Protein AF-A0A9X8CYE5-F1 (afdb_monomer_lite)

pLDDT: mean 91.43, std 6.55, range [56.06, 97.75]

Radius of gyration: 13.28 Å; chains: 1; bounding box: 30×30×29 Å

Sequence (91 aa):
YCVALGHAVFGESMFAHATDASKIALAALVALCRRHGATQIDCQQATPHLASLGARTMPRREFLAEVERQRQRPRMDWRFDAVYWDWLSPA

InterPro domains:
  IPR004616 Leucyl/phenylalanyl-tRNA-protein transferase [PF03588] (1-59)
  IPR004616 Leucyl/phenylalanyl-tRNA-protein transferase [PTHR30098] (3-74)
  IPR016181 Acyl-CoA N-acyltransferase [SSF55729] (1-84)
  IPR042203 Leucyl/phenylalanyl-tRNA-protein transferase, C-terminal [G3DSA:3.40.630.70] (1-87)

Organism: NCBI:txid1675792

Foldseek 3Di:
DWDDQQLAIEDDDDDDPDPCPRVVVVLLVQLQSLVSVRDDYHPPDDDPVVVVSPDDDDPPVVSVVSNVVRNPHHHGDPDGDPVSNVSNDDD

Structure (mmCIF, N/CA/C/O backbone):
data_AF-A0A9X8CYE5-F1
#
_entry.id   AF-A0A9X8CYE5-F1
#
loop_
_atom_site.group_PDB
_atom_site.id
_atom_site.type_symbol
_atom_site.label_atom_id
_atom_site.label_alt_id
_atom_site.label_comp_id
_atom_site.label_asym_id
_atom_site.label_entity_id
_atom_site.label_seq_id
_atom_site.pdbx_PDB_ins_code
_atom_site.Cartn_x
_atom_site.Cartn_y
_atom_site.Cartn_z
_atom_site.occupancy
_atom_site.B_iso_or_equiv
_atom_site.auth_seq_id
_atom_site.auth_comp_id
_atom_site.auth_asym_id
_atom_site.auth_atom_id
_atom_site.pdbx_PDB_model_num
ATOM 1 N N . TYR A 1 1 ? 8.776 -6.124 1.310 1.00 90.88 1 TYR A N 1
ATOM 2 C CA . TYR A 1 1 ? 7.858 -6.710 2.297 1.00 90.88 1 TYR A CA 1
ATOM 3 C C . TYR A 1 1 ? 7.066 -5.599 2.973 1.00 90.88 1 TYR A C 1
ATOM 5 O O . TYR A 1 1 ? 7.435 -4.432 2.860 1.00 90.88 1 TYR A O 1
ATOM 13 N N . CYS A 1 2 ? 5.981 -5.963 3.648 1.00 94.12 2 CYS A N 1
ATOM 14 C CA . CYS A 1 2 ? 5.119 -5.053 4.394 1.00 94.12 2 CYS A CA 1
ATOM 15 C C . CYS A 1 2 ? 4.642 -5.721 5.685 1.00 94.12 2 CYS A C 1
ATOM 17 O O . CYS A 1 2 ? 4.637 -6.950 5.784 1.00 94.12 2 CYS A O 1
ATOM 19 N N . VAL A 1 3 ? 4.203 -4.910 6.640 1.00 94.94 3 VAL A N 1
ATOM 20 C CA . VAL A 1 3 ? 3.515 -5.353 7.855 1.00 94.94 3 VAL A CA 1
ATOM 21 C C . VAL A 1 3 ? 2.063 -4.905 7.775 1.00 94.94 3 VAL A C 1
ATOM 23 O O . VAL A 1 3 ? 1.783 -3.817 7.278 1.00 94.94 3 VAL A O 1
ATOM 26 N N . ALA A 1 4 ? 1.133 -5.720 8.268 1.00 96.00 4 ALA A N 1
ATOM 27 C CA . ALA A 1 4 ? -0.257 -5.309 8.388 1.00 96.00 4 ALA A CA 1
ATOM 28 C C . ALA A 1 4 ? -0.835 -5.616 9.764 1.00 96.00 4 ALA A C 1
ATOM 30 O O . ALA A 1 4 ? -0.652 -6.706 10.306 1.00 96.00 4 ALA A O 1
ATOM 31 N N . LEU A 1 5 ? -1.576 -4.648 10.295 1.00 95.38 5 LEU A N 1
ATOM 32 C CA . LEU A 1 5 ? -2.383 -4.784 11.499 1.00 95.38 5 LEU A CA 1
ATOM 33 C C . LEU A 1 5 ? -3.840 -4.571 11.092 1.00 95.38 5 LEU A C 1
ATOM 35 O O . LEU A 1 5 ? -4.231 -3.450 10.772 1.00 95.38 5 LEU A O 1
ATOM 39 N N . GLY A 1 6 ? -4.626 -5.647 11.031 1.00 95.19 6 GLY A N 1
ATOM 40 C CA . GLY A 1 6 ? -5.943 -5.600 10.394 1.00 95.19 6 GLY A CA 1
ATOM 41 C C . GLY A 1 6 ? -5.808 -5.152 8.938 1.00 95.19 6 GLY A C 1
ATOM 42 O O . GLY A 1 6 ? -5.192 -5.844 8.127 1.00 95.19 6 GLY A O 1
ATOM 43 N N . HIS A 1 7 ? -6.348 -3.976 8.627 1.00 97.19 7 HIS A N 1
ATOM 44 C CA . HIS A 1 7 ? -6.262 -3.336 7.310 1.00 97.19 7 HIS A CA 1
ATOM 45 C C . HIS A 1 7 ? -5.265 -2.159 7.265 1.00 97.19 7 HIS A C 1
ATOM 47 O O . HIS A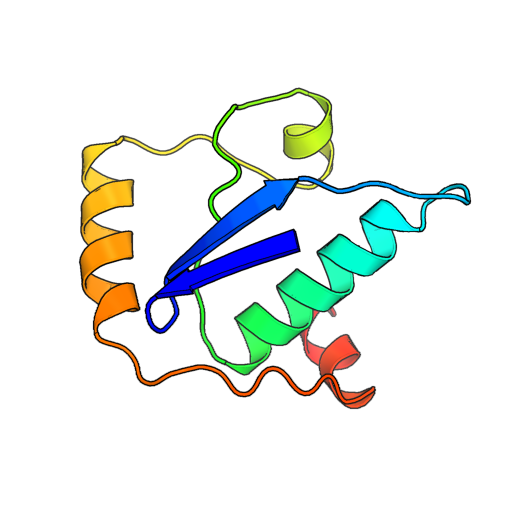 1 7 ? -5.142 -1.501 6.234 1.00 97.19 7 HIS A O 1
ATOM 53 N N . ALA A 1 8 ? -4.564 -1.851 8.363 1.00 96.75 8 ALA A N 1
ATOM 54 C CA . ALA A 1 8 ? -3.498 -0.850 8.365 1.00 96.75 8 ALA A CA 1
ATOM 55 C C . ALA A 1 8 ? -2.215 -1.488 7.814 1.00 96.75 8 ALA A C 1
ATOM 57 O O . ALA A 1 8 ? -1.650 -2.367 8.466 1.00 96.75 8 ALA A O 1
ATOM 58 N N . VAL A 1 9 ? -1.779 -1.074 6.621 1.00 97.19 9 VAL A N 1
ATOM 59 C CA . VAL A 1 9 ? -0.628 -1.659 5.911 1.00 97.19 9 VAL A CA 1
ATOM 60 C C . VAL A 1 9 ? 0.555 -0.698 5.927 1.00 97.19 9 VAL A C 1
ATOM 62 O O . VAL A 1 9 ? 0.400 0.474 5.601 1.00 97.19 9 VAL A O 1
ATOM 65 N N . PHE A 1 10 ? 1.736 -1.212 6.258 1.00 96.19 10 PHE A N 1
ATOM 66 C CA . PHE A 1 10 ? 2.991 -0.470 6.354 1.00 96.19 10 PHE A CA 1
ATOM 67 C C . PHE A 1 10 ? 4.006 -1.065 5.379 1.00 96.19 10 PHE A C 1
ATOM 69 O O . PHE A 1 10 ? 4.410 -2.225 5.513 1.00 96.19 10 PHE A O 1
ATOM 76 N N . GLY A 1 11 ? 4.368 -0.300 4.350 1.00 93.25 11 GLY A N 1
ATOM 77 C CA . GLY A 1 11 ? 5.386 -0.671 3.376 1.00 93.25 11 GLY A CA 1
ATOM 78 C C . GLY A 1 11 ? 6.776 -0.398 3.936 1.00 93.25 11 GLY A C 1
ATOM 79 O O . GLY A 1 11 ? 7.151 0.753 4.112 1.00 93.25 11 GLY A O 1
ATOM 80 N N . GLU A 1 12 ? 7.543 -1.456 4.193 1.00 92.25 12 GLU A N 1
ATOM 81 C CA . GLU A 1 12 ? 8.860 -1.336 4.830 1.00 92.25 12 GLU A CA 1
ATOM 82 C C . GLU A 1 12 ? 9.986 -1.219 3.798 1.00 92.25 12 GLU A C 1
ATOM 84 O O . GLU A 1 12 ? 10.838 -0.340 3.864 1.00 92.25 12 GLU A O 1
ATOM 89 N N . SER A 1 13 ? 10.015 -2.122 2.815 1.00 86.06 13 SER A N 1
ATOM 90 C CA . SER A 1 13 ? 11.060 -2.125 1.788 1.00 86.06 13 SER A CA 1
ATOM 91 C C . SER A 1 13 ? 10.622 -2.883 0.541 1.00 86.06 13 SER A C 1
ATOM 93 O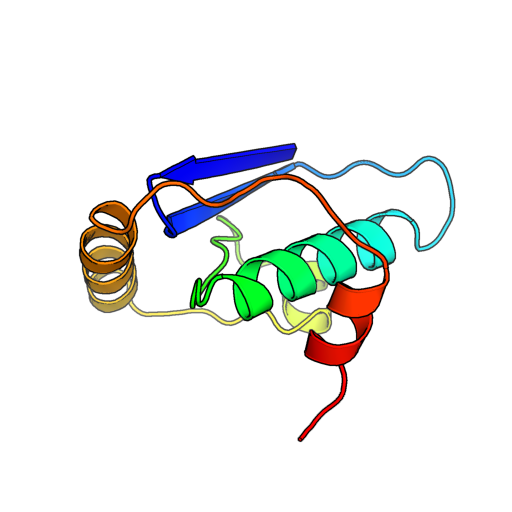 O . SER A 1 13 ? 9.790 -3.791 0.609 1.00 86.06 13 SER A O 1
ATOM 95 N N . MET A 1 14 ? 11.207 -2.557 -0.608 1.00 86.69 14 MET A N 1
ATOM 96 C CA . MET A 1 14 ? 11.033 -3.287 -1.862 1.00 86.69 14 MET A CA 1
ATOM 97 C C . MET A 1 14 ? 12.378 -3.406 -2.576 1.00 86.69 14 MET A C 1
ATOM 99 O O . MET A 1 14 ? 13.129 -2.439 -2.659 1.00 86.69 14 MET A O 1
ATOM 103 N N . PHE A 1 15 ? 12.654 -4.584 -3.125 1.00 87.25 15 PHE A N 1
ATOM 104 C CA . PHE A 1 15 ? 13.788 -4.843 -4.007 1.00 87.25 15 PHE A CA 1
ATOM 105 C C . PHE A 1 15 ? 13.274 -5.494 -5.291 1.00 87.25 15 PHE A C 1
ATOM 107 O O . PHE A 1 15 ? 12.204 -6.106 -5.302 1.00 87.25 15 PHE A O 1
ATOM 114 N N . ALA A 1 16 ? 14.019 -5.340 -6.379 1.00 89.62 16 ALA A N 1
ATOM 115 C CA . ALA A 1 16 ? 13.671 -5.902 -7.674 1.00 89.62 16 ALA A C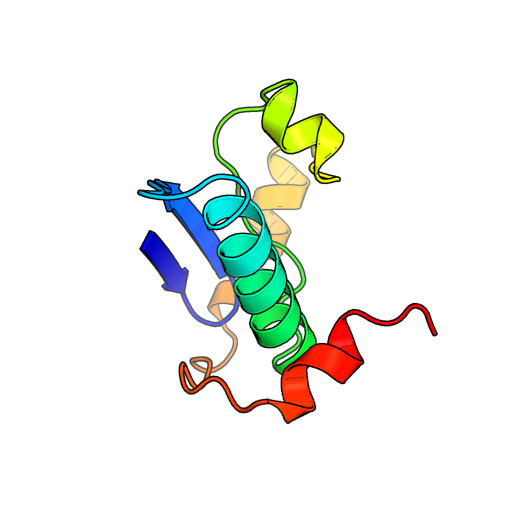A 1
ATOM 116 C C . ALA A 1 16 ? 14.935 -6.373 -8.393 1.00 89.62 16 ALA A C 1
ATOM 118 O O . ALA A 1 16 ? 15.948 -5.679 -8.390 1.00 89.62 16 ALA A O 1
ATOM 119 N N . HIS A 1 17 ? 14.853 -7.543 -9.025 1.00 91.38 17 HIS A N 1
ATOM 120 C CA . HIS A 1 17 ? 15.927 -8.101 -9.855 1.00 91.38 17 HIS A CA 1
ATOM 121 C C . HIS A 1 17 ? 15.752 -7.798 -11.349 1.00 91.38 17 HIS A C 1
ATOM 123 O O . HIS A 1 17 ? 16.646 -8.070 -12.142 1.00 91.38 17 HIS A O 1
ATOM 129 N N . ALA A 1 18 ? 14.603 -7.242 -11.732 1.00 94.31 18 ALA A N 1
ATOM 130 C CA . ALA A 1 18 ? 14.277 -6.854 -13.095 1.00 94.31 18 ALA A CA 1
ATOM 131 C C . ALA A 1 18 ? 13.614 -5.476 -13.095 1.00 94.31 18 ALA A C 1
ATOM 133 O O 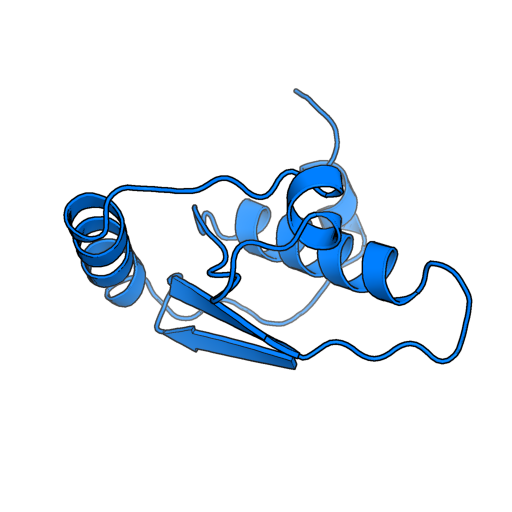. ALA A 1 18 ? 12.964 -5.086 -12.118 1.00 94.31 18 ALA A O 1
ATOM 134 N N . THR A 1 19 ? 13.768 -4.752 -14.201 1.00 91.62 19 THR A N 1
ATOM 135 C CA . THR A 1 19 ? 13.107 -3.464 -14.422 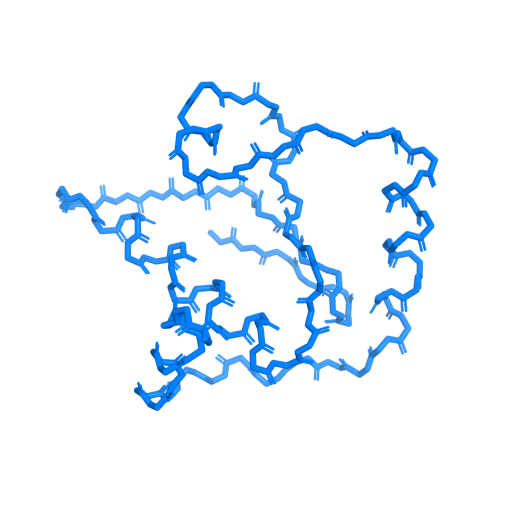1.00 91.62 19 THR A CA 1
ATOM 136 C C . THR A 1 19 ? 11.600 -3.596 -14.196 1.00 91.62 19 THR A C 1
ATOM 138 O O . THR A 1 19 ? 10.989 -4.585 -14.590 1.00 91.62 19 THR A O 1
ATOM 141 N N . ASP A 1 20 ? 11.015 -2.614 -13.510 1.00 89.88 20 ASP A N 1
ATOM 142 C CA . ASP A 1 20 ? 9.581 -2.504 -13.199 1.00 89.88 20 ASP A CA 1
ATOM 143 C C . ASP A 1 20 ? 8.957 -3.595 -12.312 1.00 89.88 20 ASP A C 1
ATOM 145 O O . ASP A 1 20 ? 7.805 -3.447 -11.898 1.00 89.88 20 ASP A O 1
ATOM 149 N N . ALA A 1 21 ? 9.701 -4.624 -11.897 1.00 92.12 21 ALA A N 1
ATOM 150 C CA . ALA A 1 21 ? 9.156 -5.671 -11.030 1.00 92.12 21 ALA A CA 1
ATOM 151 C C . ALA A 1 21 ? 8.645 -5.123 -9.680 1.00 92.12 21 ALA A C 1
ATOM 153 O O . ALA A 1 21 ? 7.604 -5.559 -9.191 1.00 92.12 21 ALA A O 1
ATOM 154 N N . SER A 1 22 ? 9.312 -4.116 -9.102 1.00 90.50 22 SER A N 1
ATOM 155 C CA . SER A 1 22 ? 8.845 -3.454 -7.873 1.00 90.50 22 SER A CA 1
ATOM 156 C C . SER A 1 22 ? 7.538 -2.680 -8.071 1.00 90.50 22 SER A C 1
ATOM 158 O O . SER A 1 22 ? 6.718 -2.628 -7.157 1.00 90.50 22 SER A O 1
ATOM 160 N N . LYS A 1 23 ? 7.301 -2.123 -9.266 1.00 92.31 23 LYS A N 1
ATOM 161 C CA . LYS A 1 23 ? 6.047 -1.429 -9.594 1.00 92.31 23 LYS A CA 1
ATOM 162 C C . LYS A 1 23 ? 4.895 -2.419 -9.714 1.00 92.31 23 LYS A C 1
ATOM 164 O O . LYS A 1 23 ? 3.823 -2.155 -9.183 1.00 92.31 23 LYS A O 1
ATOM 169 N N . ILE A 1 24 ? 5.129 -3.569 -10.350 1.00 92.69 24 ILE A N 1
ATOM 170 C CA . ILE A 1 24 ? 4.139 -4.653 -10.436 1.00 92.69 24 ILE A CA 1
ATOM 171 C C . ILE A 1 24 ? 3.817 -5.187 -9.036 1.00 92.69 24 ILE A C 1
ATOM 173 O O . ILE A 1 24 ? 2.647 -5.360 -8.704 1.00 92.69 24 ILE A O 1
ATOM 177 N N . ALA A 1 25 ? 4.832 -5.389 -8.189 1.00 92.38 25 ALA A N 1
ATOM 178 C CA . ALA A 1 25 ? 4.632 -5.821 -6.807 1.00 92.38 25 ALA A CA 1
ATOM 179 C C . ALA A 1 25 ? 3.804 -4.807 -5.998 1.00 92.38 25 ALA A C 1
ATOM 181 O O . ALA A 1 25 ? 2.876 -5.196 -5.289 1.00 92.38 25 ALA A O 1
ATOM 182 N N . LEU A 1 26 ? 4.089 -3.508 -6.141 1.00 93.50 26 LEU A N 1
ATOM 183 C CA . LEU A 1 26 ? 3.294 -2.454 -5.510 1.00 93.50 26 LEU A CA 1
ATOM 184 C C . LEU A 1 26 ? 1.857 -2.426 -6.050 1.00 93.50 26 LEU A C 1
ATOM 186 O O . LEU A 1 26 ? 0.916 -2.319 -5.269 1.00 93.50 26 LEU A O 1
ATOM 190 N N . ALA A 1 27 ? 1.669 -2.566 -7.362 1.00 93.31 27 ALA A N 1
ATOM 191 C CA . ALA A 1 27 ? 0.350 -2.616 -7.984 1.00 93.31 27 ALA A CA 1
ATOM 192 C C . ALA A 1 27 ? -0.474 -3.812 -7.474 1.00 93.31 27 ALA A C 1
ATOM 194 O O . ALA A 1 27 ? -1.636 -3.645 -7.108 1.00 93.31 27 ALA A O 1
ATOM 195 N N . ALA A 1 28 ? 0.138 -4.993 -7.358 1.00 93.31 28 ALA A N 1
ATOM 196 C CA . ALA A 1 28 ? -0.496 -6.173 -6.774 1.00 93.31 28 ALA A CA 1
ATOM 197 C C . ALA A 1 28 ? -0.878 -5.952 -5.299 1.00 93.31 28 ALA A C 1
ATOM 199 O O . ALA A 1 28 ? -1.979 -6.316 -4.882 1.00 93.31 28 ALA A O 1
ATOM 200 N N . LEU A 1 29 ? -0.010 -5.302 -4.513 1.00 94.12 29 LEU A N 1
ATOM 201 C CA . LEU A 1 29 ? -0.320 -4.939 -3.128 1.00 94.12 29 LEU A CA 1
ATOM 202 C C . LEU A 1 29 ? -1.516 -3.980 -3.055 1.00 94.12 29 LEU A C 1
ATOM 204 O O . LEU A 1 29 ? -2.412 -4.185 -2.239 1.00 94.12 29 LEU A O 1
ATOM 208 N N . VAL A 1 30 ? -1.564 -2.964 -3.920 1.00 94.44 30 VAL A N 1
ATOM 209 C CA . VAL A 1 30 ? -2.690 -2.020 -4.000 1.00 94.44 30 VAL A CA 1
ATOM 210 C C . VAL A 1 30 ? -3.984 -2.744 -4.370 1.00 94.44 30 VAL A C 1
ATOM 212 O O . VAL A 1 30 ? -5.013 -2.496 -3.744 1.00 94.44 30 VAL A O 1
ATOM 215 N N . ALA A 1 31 ? -3.939 -3.659 -5.339 1.00 94.38 31 ALA A N 1
ATOM 216 C CA . ALA A 1 31 ? -5.086 -4.461 -5.754 1.00 94.38 31 ALA A CA 1
ATOM 217 C C . ALA A 1 31 ? -5.649 -5.294 -4.591 1.00 94.38 31 ALA A C 1
ATOM 219 O O . ALA A 1 31 ? -6.847 -5.241 -4.311 1.00 94.38 31 ALA A O 1
ATOM 220 N N . LEU A 1 32 ? -4.771 -5.992 -3.861 1.00 94.06 32 LEU A N 1
ATOM 221 C CA . LEU A 1 32 ? -5.137 -6.762 -2.672 1.00 94.06 32 LEU A CA 1
ATOM 222 C C . LEU A 1 32 ? -5.733 -5.855 -1.587 1.00 94.06 32 LEU A C 1
ATOM 224 O O . LEU A 1 32 ? -6.809 -6.138 -1.063 1.00 94.06 32 LEU A O 1
ATOM 228 N N . CYS A 1 33 ? -5.092 -4.722 -1.292 1.00 94.75 33 CYS A N 1
ATOM 229 C CA . CYS A 1 33 ? -5.592 -3.764 -0.305 1.00 94.75 33 CYS A CA 1
ATOM 230 C C . CYS A 1 33 ? -6.999 -3.268 -0.664 1.00 94.75 33 CYS A C 1
ATOM 232 O O . CYS A 1 33 ? -7.899 -3.302 0.174 1.00 94.75 33 CYS A O 1
ATOM 234 N N . ARG A 1 34 ? -7.220 -2.875 -1.923 1.00 93.44 34 ARG A N 1
ATOM 235 C CA . ARG A 1 34 ? -8.527 -2.414 -2.410 1.00 93.44 34 ARG A CA 1
ATOM 236 C C . ARG A 1 34 ? -9.589 -3.503 -2.324 1.00 93.44 34 ARG A C 1
ATOM 238 O O . ARG A 1 34 ? -10.673 -3.234 -1.812 1.00 93.44 34 ARG A O 1
ATOM 245 N N . ARG A 1 35 ? -9.264 -4.732 -2.739 1.00 93.06 35 ARG A N 1
ATOM 246 C CA . ARG A 1 35 ? -10.158 -5.897 -2.648 1.00 93.06 35 ARG A CA 1
ATOM 247 C C . ARG A 1 35 ? -10.667 -6.130 -1.227 1.00 93.06 35 ARG A C 1
ATOM 249 O O . ARG A 1 35 ? -11.836 -6.472 -1.048 1.00 93.06 35 ARG A O 1
ATOM 256 N N . HIS A 1 36 ? -9.796 -5.955 -0.237 1.00 93.19 36 HIS A N 1
ATOM 257 C CA . HIS A 1 36 ? -10.128 -6.120 1.177 1.00 93.19 36 HIS A CA 1
ATOM 258 C C . HIS A 1 36 ? -10.664 -4.841 1.839 1.00 93.19 36 HIS A C 1
ATOM 260 O O . HIS A 1 36 ? -11.105 -4.887 2.985 1.00 93.19 36 HIS A O 1
ATOM 266 N N . GLY A 1 37 ? -10.685 -3.703 1.140 1.00 93.75 37 GLY A N 1
ATOM 267 C CA . GLY A 1 37 ? -11.157 -2.428 1.683 1.00 93.75 37 GLY A CA 1
ATOM 268 C C . GLY A 1 37 ? -10.168 -1.747 2.634 1.00 93.75 37 GLY A C 1
ATOM 269 O O . GLY A 1 37 ? -10.580 -0.931 3.461 1.00 93.75 37 GLY A O 1
ATOM 270 N N . ALA A 1 38 ? -8.877 -2.074 2.547 1.00 95.19 38 ALA A N 1
ATOM 271 C CA . ALA A 1 38 ? -7.824 -1.263 3.144 1.00 95.19 38 ALA A CA 1
ATOM 272 C C . ALA A 1 38 ? -7.706 0.063 2.378 1.00 95.19 38 ALA A C 1
ATOM 274 O O . ALA A 1 38 ? -7.699 0.106 1.148 1.00 95.19 38 ALA A O 1
ATOM 275 N N . THR A 1 39 ? -7.648 1.161 3.122 1.00 93.19 39 THR A N 1
ATOM 276 C CA . THR A 1 39 ? -7.774 2.528 2.590 1.00 93.19 39 THR A CA 1
ATOM 277 C C . THR A 1 39 ? -6.433 3.199 2.335 1.00 93.19 39 THR A C 1
ATOM 279 O O . THR A 1 39 ? -6.372 4.156 1.566 1.00 93.19 39 THR A O 1
ATOM 282 N N . GLN A 1 40 ? -5.365 2.718 2.971 1.00 93.38 40 GLN A N 1
ATOM 283 C CA . GLN A 1 40 ? -4.042 3.316 2.873 1.00 93.38 40 GLN A CA 1
ATOM 284 C C . GLN A 1 40 ? -2.924 2.287 3.039 1.00 93.38 40 GLN A C 1
ATOM 286 O O . GLN A 1 40 ? -3.070 1.292 3.750 1.00 93.38 40 GLN A O 1
ATOM 291 N N . ILE A 1 41 ? -1.792 2.588 2.405 1.00 96.06 41 ILE A N 1
ATOM 292 C CA . ILE A 1 41 ? -0.504 1.934 2.620 1.00 96.06 41 ILE A CA 1
ATOM 293 C C . ILE A 1 41 ? 0.449 3.029 3.094 1.00 96.06 41 ILE A C 1
ATOM 295 O O . ILE A 1 41 ? 0.677 4.005 2.377 1.00 96.06 41 ILE A O 1
ATOM 299 N N . ASP A 1 42 ? 0.982 2.893 4.304 1.00 95.69 42 ASP A N 1
ATOM 300 C CA . ASP A 1 42 ? 2.016 3.791 4.799 1.00 95.69 42 ASP A CA 1
ATOM 301 C C . ASP A 1 42 ? 3.319 3.564 4.026 1.00 95.69 42 ASP A C 1
ATOM 303 O O . ASP A 1 42 ? 3.761 2.428 3.849 1.00 95.69 42 ASP A O 1
ATOM 307 N N . CYS A 1 43 ? 3.911 4.659 3.557 1.00 90.38 43 CYS A N 1
ATOM 308 C CA . CYS A 1 43 ? 5.153 4.666 2.789 1.00 90.38 43 CYS A CA 1
ATOM 309 C C . CYS A 1 43 ? 6.341 5.204 3.609 1.00 90.38 43 CYS A C 1
ATOM 311 O O . CYS A 1 43 ? 7.429 5.356 3.056 1.00 90.38 43 CYS A O 1
ATOM 313 N N . GLN A 1 44 ? 6.123 5.528 4.893 1.00 84.88 44 GLN A N 1
ATOM 314 C CA . GLN A 1 44 ? 7.086 6.073 5.855 1.00 84.88 44 GLN A CA 1
ATOM 315 C C . GLN A 1 44 ? 7.644 7.453 5.462 1.00 84.88 44 GLN A C 1
ATOM 317 O O . GLN A 1 44 ? 7.291 8.471 6.060 1.00 84.88 44 GLN A O 1
ATOM 322 N N . GLN A 1 45 ? 8.513 7.510 4.451 1.00 85.44 45 GLN A N 1
ATOM 323 C CA . GLN A 1 45 ? 9.142 8.739 3.974 1.00 85.44 45 GLN A CA 1
ATOM 324 C C . GLN A 1 45 ? 8.552 9.181 2.635 1.00 85.44 45 GLN A C 1
ATOM 326 O O . GLN A 1 45 ? 8.413 8.402 1.694 1.00 85.44 45 GLN A O 1
ATOM 331 N N . ALA A 1 46 ? 8.268 10.477 2.516 1.00 87.44 46 ALA A N 1
ATOM 332 C CA . ALA A 1 46 ? 7.896 11.070 1.241 1.00 87.44 46 ALA A CA 1
ATOM 333 C C . ALA A 1 46 ? 9.136 11.164 0.338 1.00 87.44 46 ALA A C 1
ATOM 335 O O . ALA A 1 46 ? 10.032 11.971 0.583 1.00 87.44 46 ALA A O 1
ATOM 336 N N . THR A 1 47 ? 9.186 10.345 -0.714 1.00 88.94 47 THR A N 1
ATOM 337 C CA . THR A 1 47 ? 10.235 10.409 -1.741 1.00 88.94 47 THR A CA 1
ATOM 338 C C . THR A 1 47 ? 9.635 10.782 -3.098 1.00 88.94 47 THR A C 1
ATOM 340 O O . THR A 1 47 ? 8.477 10.444 -3.363 1.00 88.94 47 THR A O 1
ATOM 343 N N . PRO A 1 48 ? 10.397 11.425 -4.005 1.00 89.94 48 PRO A N 1
ATOM 344 C CA . PRO A 1 48 ? 9.921 11.716 -5.360 1.00 89.94 48 PRO A CA 1
ATOM 345 C C . PRO A 1 48 ? 9.478 10.465 -6.129 1.00 89.94 48 PRO A C 1
ATOM 347 O O . PRO A 1 48 ? 8.532 10.519 -6.910 1.00 89.94 48 PRO A O 1
ATOM 350 N N . HIS A 1 49 ? 10.134 9.327 -5.882 1.00 88.38 49 HIS A N 1
ATOM 351 C CA . HIS A 1 49 ? 9.766 8.050 -6.487 1.00 88.38 49 HIS A CA 1
ATOM 352 C C . HIS A 1 49 ? 8.388 7.566 -6.020 1.00 88.38 49 HIS A C 1
ATOM 354 O O . HIS A 1 49 ? 7.563 7.177 -6.836 1.00 88.38 49 HIS A O 1
ATOM 360 N N . LEU A 1 50 ? 8.100 7.630 -4.718 1.00 88.12 50 LEU A N 1
ATOM 361 C CA . LEU A 1 50 ? 6.782 7.258 -4.197 1.00 88.12 50 LEU A CA 1
ATOM 362 C C . LEU A 1 50 ? 5.698 8.243 -4.650 1.00 88.12 50 LEU A C 1
ATOM 364 O O . LEU A 1 50 ? 4.587 7.830 -4.977 1.00 88.12 50 LEU A O 1
ATOM 368 N N . ALA A 1 51 ? 6.029 9.533 -4.728 1.00 90.69 51 ALA A N 1
ATOM 369 C CA . ALA A 1 51 ? 5.119 10.553 -5.236 1.00 90.69 51 ALA A CA 1
ATOM 370 C C . ALA A 1 51 ? 4.732 10.299 -6.704 1.00 90.69 51 ALA A C 1
ATOM 372 O O . ALA A 1 51 ? 3.557 10.413 -7.049 1.00 90.69 51 ALA A O 1
ATOM 373 N N . SER A 1 52 ? 5.677 9.882 -7.558 1.00 91.50 52 SER A N 1
ATOM 374 C CA . SER A 1 52 ? 5.368 9.532 -8.954 1.00 91.50 52 SER A CA 1
ATOM 375 C C . SER A 1 52 ? 4.509 8.270 -9.092 1.00 91.50 52 SER A C 1
ATOM 377 O O . SER A 1 52 ? 3.838 8.098 -10.107 1.00 91.50 52 SER A O 1
ATOM 379 N N . LEU A 1 53 ? 4.473 7.424 -8.057 1.00 90.44 53 LEU A N 1
ATOM 380 C CA . LEU A 1 53 ? 3.597 6.253 -7.948 1.00 90.44 53 LEU A CA 1
ATOM 381 C C . LEU A 1 53 ? 2.242 6.568 -7.281 1.00 90.44 53 LEU A C 1
ATOM 383 O O . LEU A 1 53 ? 1.432 5.665 -7.086 1.00 90.44 53 LEU A O 1
ATOM 387 N N . GLY A 1 54 ? 1.974 7.836 -6.949 1.00 91.19 54 GLY A N 1
ATOM 388 C CA . GLY A 1 54 ? 0.691 8.302 -6.415 1.00 91.19 54 GLY A CA 1
ATOM 389 C C . GLY A 1 54 ? 0.640 8.503 -4.898 1.00 91.19 54 GLY A C 1
ATOM 390 O O . GLY A 1 54 ? -0.426 8.853 -4.385 1.00 91.19 54 GLY A O 1
ATOM 391 N N . ALA A 1 55 ? 1.753 8.326 -4.176 1.00 93.31 55 ALA A N 1
ATOM 392 C CA . ALA A 1 55 ? 1.811 8.609 -2.743 1.00 93.31 55 ALA A CA 1
ATOM 393 C C . ALA A 1 55 ? 1.617 10.108 -2.457 1.00 93.31 55 ALA A C 1
ATOM 395 O O . ALA A 1 55 ? 2.051 10.975 -3.218 1.00 93.31 55 ALA A O 1
ATOM 396 N N . ARG A 1 56 ? 0.971 10.418 -1.330 1.00 94.00 56 ARG A N 1
ATOM 397 C CA . ARG A 1 56 ? 0.680 11.788 -0.888 1.00 94.00 56 ARG A CA 1
ATOM 398 C C . ARG A 1 56 ? 0.992 11.933 0.592 1.00 94.00 56 ARG A C 1
ATOM 400 O O . ARG A 1 56 ? 0.878 10.973 1.348 1.00 94.00 56 ARG A O 1
ATOM 407 N N . THR A 1 57 ? 1.366 13.139 1.002 1.00 94.62 57 THR A N 1
ATOM 408 C CA . THR A 1 57 ? 1.516 13.468 2.421 1.00 94.62 57 THR A CA 1
ATOM 409 C C . THR A 1 57 ? 0.150 13.705 3.063 1.00 94.62 57 THR A C 1
ATOM 411 O O . THR A 1 57 ? -0.802 14.132 2.410 1.00 94.62 57 THR A O 1
ATOM 414 N N . MET A 1 58 ? 0.061 13.418 4.360 1.00 94.19 58 MET A N 1
ATOM 415 C CA . MET A 1 58 ? -1.149 13.538 5.172 1.00 94.19 58 MET A CA 1
ATOM 416 C C . MET A 1 58 ? -0.776 14.094 6.554 1.00 94.19 58 MET A C 1
ATOM 418 O O . MET A 1 58 ? 0.295 13.757 7.073 1.00 94.19 58 MET A O 1
ATOM 422 N N . PRO A 1 59 ? -1.631 14.913 7.195 1.00 96.25 59 PRO A N 1
ATOM 423 C CA . PRO A 1 59 ? -1.418 15.326 8.576 1.00 96.25 59 PRO A CA 1
ATOM 424 C C . PRO A 1 59 ? -1.318 14.121 9.516 1.00 96.25 59 PRO A C 1
ATOM 426 O O . PRO A 1 59 ? -2.187 13.251 9.527 1.00 96.25 59 PRO A O 1
ATOM 429 N N . ARG A 1 60 ? -0.302 14.101 10.387 1.00 95.12 60 ARG A N 1
ATOM 430 C CA . ARG A 1 60 ? -0.059 12.992 11.332 1.00 95.12 60 ARG A CA 1
ATOM 431 C C . ARG A 1 60 ? -1.304 12.591 12.131 1.00 95.12 60 ARG A C 1
ATOM 433 O O . ARG A 1 60 ? -1.512 11.411 12.388 1.00 95.12 60 ARG A O 1
ATOM 440 N N . ARG A 1 61 ? -2.129 13.563 12.536 1.00 97.75 61 ARG A N 1
ATOM 441 C CA . ARG A 1 61 ? -3.362 13.305 13.296 1.00 97.75 61 ARG A CA 1
ATOM 442 C C . ARG A 1 61 ? -4.369 12.473 12.498 1.00 97.75 61 ARG A C 1
ATOM 444 O O . ARG A 1 61 ? -4.970 11.566 13.060 1.00 97.75 61 ARG A O 1
ATOM 451 N N . GLU A 1 62 ? -4.541 12.778 11.215 1.00 96.81 62 GLU A N 1
ATOM 452 C CA . GLU A 1 62 ? -5.441 12.039 10.321 1.00 96.81 62 GLU A CA 1
ATOM 453 C C . GLU A 1 62 ? -4.901 10.639 10.048 1.00 96.81 62 GLU A C 1
ATOM 455 O O . GLU A 1 62 ? -5.641 9.667 10.163 1.00 96.81 62 GLU A O 1
ATOM 460 N N . PHE A 1 63 ? -3.590 10.532 9.818 1.00 95.44 63 PHE A N 1
ATOM 461 C CA . PHE A 1 63 ? -2.922 9.248 9.628 1.00 95.44 63 PHE A CA 1
ATOM 462 C C . PHE A 1 63 ? -3.132 8.312 10.821 1.00 95.44 63 PHE A C 1
ATOM 464 O O . PHE A 1 63 ? -3.541 7.167 10.649 1.00 95.44 63 PHE A O 1
ATOM 471 N N . LEU A 1 64 ? -2.894 8.800 12.042 1.00 96.38 64 LEU A N 1
ATOM 472 C CA . LEU A 1 64 ? -3.061 7.996 13.255 1.00 96.38 64 LEU A CA 1
ATOM 473 C C . LEU A 1 64 ? -4.524 7.602 13.497 1.00 96.38 64 LEU A C 1
ATOM 475 O O . LEU A 1 64 ? -4.784 6.482 13.935 1.00 96.38 64 LEU A O 1
ATOM 479 N N . ALA A 1 65 ? -5.473 8.491 13.192 1.00 97.12 65 ALA A N 1
ATOM 480 C CA . ALA A 1 65 ? -6.896 8.174 13.281 1.00 97.12 65 ALA A CA 1
ATOM 481 C C . ALA A 1 65 ? -7.292 7.061 12.295 1.00 97.12 65 ALA A C 1
ATOM 483 O O . ALA A 1 65 ? -8.048 6.156 12.655 1.00 97.12 65 ALA A O 1
ATOM 484 N N . GLU A 1 66 ? -6.749 7.090 11.075 1.00 96.56 66 GLU A N 1
ATOM 485 C CA . GLU A 1 66 ? -6.978 6.042 10.083 1.00 96.56 66 GLU A CA 1
ATOM 486 C C . GLU A 1 66 ? -6.358 4.710 10.506 1.00 96.56 66 GLU A C 1
ATOM 488 O O . GLU A 1 66 ? -7.021 3.675 10.433 1.00 96.56 66 GLU A O 1
ATOM 493 N N . VAL A 1 67 ? -5.118 4.731 11.005 1.00 96.75 67 VAL A N 1
ATOM 494 C CA . VAL A 1 67 ? -4.438 3.531 11.509 1.00 96.75 67 VAL A CA 1
ATOM 495 C C . VAL A 1 67 ? -5.257 2.871 12.612 1.00 96.75 67 VAL A C 1
ATOM 497 O O . VAL A 1 67 ? -5.488 1.666 12.535 1.00 96.75 67 VAL A O 1
ATOM 500 N N . GLU A 1 68 ? -5.746 3.624 13.603 1.00 96.94 68 GLU A N 1
ATOM 501 C CA . GLU A 1 68 ? -6.529 3.027 14.691 1.00 96.94 68 GLU A CA 1
ATOM 502 C C . GLU A 1 68 ? -7.835 2.411 14.181 1.00 96.94 68 GLU A C 1
ATOM 504 O O . GLU A 1 68 ? -8.195 1.303 14.579 1.00 96.94 68 GLU A O 1
ATOM 509 N N . ARG A 1 69 ? -8.507 3.067 13.229 1.00 96.69 69 ARG A N 1
ATOM 510 C CA . ARG A 1 69 ? -9.720 2.525 12.607 1.00 96.69 69 ARG A CA 1
ATOM 511 C C . ARG A 1 69 ? -9.446 1.235 11.833 1.00 96.69 69 ARG A C 1
ATOM 513 O O . ARG A 1 69 ? -10.217 0.282 11.927 1.00 96.69 69 ARG A O 1
ATOM 520 N N . GLN A 1 70 ? -8.375 1.202 11.044 1.00 97.25 70 GLN A N 1
ATOM 521 C CA . GLN A 1 70 ? -8.053 0.061 10.186 1.00 97.25 70 GLN A CA 1
ATOM 522 C C . GLN A 1 70 ? -7.448 -1.110 10.969 1.00 97.25 70 GLN A C 1
ATOM 524 O O . GLN A 1 70 ? -7.683 -2.265 10.615 1.00 97.25 70 GLN A O 1
ATOM 529 N N . ARG A 1 71 ? -6.745 -0.841 12.075 1.00 96.31 71 ARG A N 1
ATOM 530 C CA . ARG A 1 71 ? -6.194 -1.863 12.980 1.00 96.31 71 ARG A CA 1
ATOM 531 C C . ARG A 1 71 ? -7.264 -2.775 13.576 1.00 96.31 71 ARG A C 1
ATOM 533 O O . ARG A 1 71 ? -6.991 -3.941 13.839 1.00 96.31 71 ARG A O 1
ATOM 540 N N . GLN A 1 72 ? -8.470 -2.251 13.785 1.00 96.50 72 GLN A N 1
ATOM 541 C CA . GLN A 1 72 ? -9.598 -2.989 14.359 1.00 96.50 72 GLN A CA 1
ATOM 542 C C . GLN A 1 72 ? -10.324 -3.889 13.341 1.00 96.50 72 GLN A C 1
ATOM 544 O O . GLN A 1 72 ? -11.197 -4.670 13.719 1.00 96.50 72 GLN A O 1
ATOM 549 N N . ARG A 1 73 ? -9.990 -3.792 12.047 1.00 96.62 73 ARG A N 1
ATOM 550 C CA . ARG A 1 73 ? -10.555 -4.654 11.000 1.00 96.62 73 ARG A CA 1
ATOM 551 C C . ARG A 1 73 ? -10.001 -6.082 11.107 1.00 96.62 73 ARG A C 1
ATOM 553 O O . ARG A 1 73 ? -8.885 -6.269 11.595 1.00 96.62 73 ARG A O 1
ATOM 560 N N . PRO A 1 74 ? -10.750 -7.101 10.644 1.00 95.00 74 PRO A N 1
ATOM 561 C CA . PRO A 1 74 ? -10.239 -8.466 10.594 1.00 95.00 74 PRO A CA 1
ATOM 562 C C . PRO A 1 74 ? -8.970 -8.552 9.739 1.00 95.00 74 PRO A C 1
ATOM 564 O O . PRO A 1 74 ? -8.709 -7.707 8.886 1.00 95.00 74 PRO A O 1
ATOM 567 N N . ARG A 1 75 ? -8.167 -9.595 9.964 1.00 93.81 75 ARG A N 1
ATOM 568 C CA . ARG A 1 75 ? -6.987 -9.856 9.132 1.00 93.81 75 ARG A CA 1
ATOM 569 C C . ARG A 1 75 ? -7.389 -10.026 7.662 1.00 93.81 75 ARG A C 1
ATOM 571 O O . ARG A 1 75 ? -8.365 -10.719 7.372 1.00 93.81 75 ARG A O 1
ATOM 578 N N . MET A 1 76 ? -6.609 -9.439 6.757 1.00 93.50 76 MET A N 1
ATOM 579 C CA . MET A 1 76 ? -6.754 -9.689 5.322 1.00 93.50 76 MET A CA 1
ATOM 580 C C . MET A 1 76 ? -6.319 -11.116 4.974 1.00 93.50 76 MET A C 1
ATOM 582 O O . MET A 1 76 ? -5.452 -11.691 5.640 1.00 93.50 76 MET A O 1
ATOM 586 N N . ASP A 1 77 ? -6.919 -11.672 3.924 1.00 92.69 77 ASP A N 1
ATOM 587 C CA . ASP A 1 77 ? -6.426 -12.898 3.306 1.00 92.69 77 ASP A CA 1
ATOM 588 C C . ASP A 1 77 ? -5.275 -12.530 2.363 1.00 92.69 77 ASP A C 1
ATOM 590 O O . ASP A 1 77 ? -5.450 -11.778 1.410 1.00 92.69 77 ASP A O 1
ATOM 594 N N . TRP A 1 78 ? -4.074 -13.028 2.650 1.00 89.44 78 TRP A N 1
ATOM 595 C CA . TRP A 1 78 ? -2.857 -12.689 1.900 1.00 89.44 78 TRP A CA 1
ATOM 596 C C . TRP A 1 78 ? -2.649 -13.562 0.659 1.00 89.44 78 TRP A C 1
ATOM 598 O O . TRP A 1 78 ? -1.540 -13.665 0.132 1.00 89.44 78 TRP A O 1
ATOM 608 N N . ARG A 1 79 ? -3.719 -14.189 0.174 1.00 89.25 79 ARG A N 1
ATOM 609 C CA . ARG A 1 79 ? -3.742 -14.897 -1.097 1.00 89.25 79 ARG A CA 1
ATOM 610 C C . ARG A 1 79 ? -4.060 -13.926 -2.228 1.00 89.25 79 ARG A C 1
ATOM 612 O O . ARG A 1 79 ? -5.111 -13.296 -2.231 1.00 89.25 79 ARG A O 1
ATOM 619 N N . PHE A 1 80 ? -3.164 -13.843 -3.207 1.00 84.00 80 PHE A N 1
ATOM 620 C CA . PHE A 1 80 ? -3.410 -13.098 -4.435 1.00 84.00 80 PHE A CA 1
ATOM 621 C C . PHE A 1 80 ? -4.028 -14.017 -5.493 1.00 84.00 80 PHE A C 1
ATOM 623 O O . PHE A 1 80 ? -3.405 -15.002 -5.887 1.00 84.00 80 PHE A O 1
ATOM 630 N N . ASP A 1 81 ? -5.218 -13.672 -5.979 1.00 87.19 81 ASP A N 1
ATOM 631 C CA . ASP A 1 81 ? -5.836 -14.315 -7.140 1.00 87.19 81 ASP A CA 1
ATOM 632 C C . ASP A 1 81 ? -5.850 -13.326 -8.317 1.00 87.19 81 ASP A C 1
ATOM 634 O O . ASP A 1 81 ? -6.044 -12.126 -8.130 1.00 87.19 81 ASP A O 1
ATOM 638 N N . ALA A 1 82 ? -5.656 -13.814 -9.548 1.00 83.69 82 ALA A N 1
ATOM 639 C CA . ALA A 1 82 ? -5.501 -12.957 -10.732 1.00 83.69 82 ALA A CA 1
ATOM 640 C C . 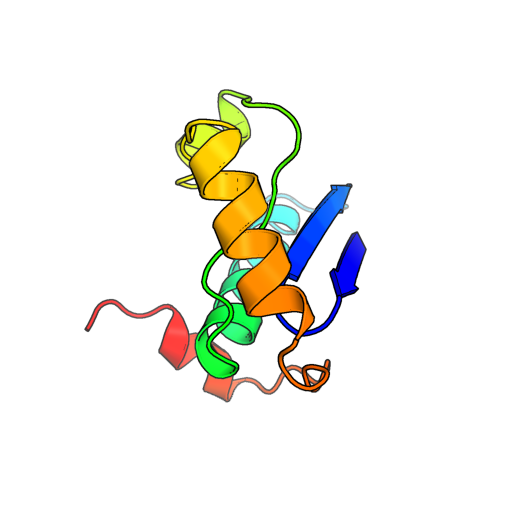ALA A 1 82 ? -6.688 -12.002 -10.974 1.00 83.69 82 ALA A C 1
ATOM 642 O O . ALA A 1 82 ? -6.502 -10.924 -11.529 1.00 83.69 82 ALA A O 1
ATOM 643 N N . VAL A 1 83 ? -7.886 -12.351 -10.491 1.00 82.06 83 VAL A N 1
ATOM 644 C CA . VAL A 1 83 ? -9.082 -11.488 -10.523 1.00 82.06 83 VAL A CA 1
ATOM 645 C C . VAL A 1 83 ? -8.893 -10.166 -9.762 1.00 82.06 83 VAL A C 1
ATOM 647 O O . VAL A 1 83 ? -9.640 -9.214 -9.950 1.00 82.06 83 VAL A O 1
ATOM 650 N N . TYR A 1 84 ? -7.880 -10.054 -8.898 1.00 85.81 84 TYR A N 1
ATOM 651 C CA . TYR A 1 84 ? -7.634 -8.823 -8.149 1.00 85.81 84 TYR A CA 1
ATOM 652 C C . TYR A 1 84 ? -7.150 -7.682 -9.039 1.00 85.81 84 TYR A C 1
ATOM 654 O O . TYR A 1 84 ? -7.342 -6.526 -8.673 1.00 85.81 84 TYR A O 1
ATOM 662 N N . TRP A 1 85 ? -6.589 -7.968 -10.218 1.00 89.25 85 TRP A N 1
ATOM 663 C CA . TRP A 1 85 ? -6.192 -6.924 -11.164 1.00 89.25 85 TRP A CA 1
ATOM 664 C C . TRP A 1 85 ? -7.364 -6.021 -11.583 1.00 89.25 85 TRP A C 1
ATOM 666 O O . TRP A 1 85 ? -7.145 -4.834 -11.821 1.00 89.25 85 TRP A O 1
ATOM 676 N N . ASP A 1 86 ? -8.603 -6.523 -11.539 1.00 89.00 86 ASP A N 1
ATOM 677 C CA . ASP A 1 86 ? -9.815 -5.737 -11.808 1.00 89.00 86 ASP A CA 1
ATOM 678 C C . ASP A 1 86 ? -9.992 -4.569 -10.820 1.00 89.00 86 ASP A C 1
ATOM 680 O O . ASP A 1 86 ? -10.579 -3.546 -11.160 1.00 89.00 86 ASP A O 1
ATOM 684 N N . TRP A 1 87 ? -9.416 -4.665 -9.615 1.00 84.44 87 TRP A N 1
ATOM 685 C CA . TRP A 1 87 ? -9.439 -3.598 -8.605 1.00 84.44 87 TRP A CA 1
ATOM 686 C C . TRP A 1 87 ? -8.465 -2.446 -8.896 1.00 84.44 87 TRP A C 1
ATOM 688 O O . TRP A 1 87 ? -8.441 -1.451 -8.158 1.00 84.44 87 TRP A O 1
ATOM 698 N N . LEU A 1 88 ? -7.639 -2.560 -9.939 1.00 82.75 88 LEU A N 1
ATOM 699 C CA . LEU A 1 88 ? -6.764 -1.477 -10.391 1.00 82.75 88 LEU A CA 1
ATOM 700 C C . LEU A 1 88 ? -7.370 -0.633 -11.506 1.00 82.75 88 LEU A C 1
ATOM 702 O O . LEU A 1 88 ? -6.977 0.528 -11.635 1.00 82.75 88 LEU A O 1
ATOM 706 N N . SER A 1 89 ? -8.313 -1.180 -12.273 1.00 75.00 89 SER A N 1
ATOM 707 C CA . SER A 1 89 ? -9.003 -0.438 -13.324 1.00 75.00 89 SER A CA 1
ATOM 708 C C . SER A 1 89 ? -9.779 0.736 -12.714 1.00 75.00 89 SER A C 1
ATOM 710 O O . SER A 1 89 ? -10.433 0.563 -11.680 1.00 75.00 89 SER A O 1
ATOM 712 N N . PRO A 1 90 ? -9.700 1.945 -13.296 1.00 59.84 90 PRO A N 1
ATOM 713 C CA . PRO A 1 90 ? -10.572 3.031 -12.881 1.00 59.84 90 PRO A CA 1
ATOM 714 C C . PRO A 1 90 ? -12.027 2.624 -13.150 1.00 59.84 90 PRO A C 1
ATOM 716 O O . PRO A 1 90 ? -12.321 2.058 -14.204 1.00 59.84 90 PRO A O 1
ATOM 719 N N . ALA A 1 91 ? -12.892 2.868 -12.165 1.00 56.06 91 ALA A N 1
ATOM 720 C CA . ALA A 1 91 ? -14.340 2.780 -12.328 1.00 56.06 91 ALA A CA 1
ATOM 721 C C . ALA A 1 91 ? -14.848 3.846 -13.308 1.00 56.06 91 ALA A C 1
ATOM 723 O O . ALA A 1 91 ? -14.223 4.934 -13.358 1.00 56.06 91 ALA A O 1
#

Secondary structure (DSSP, 8-state):
-EEEETTEEEE-----SSTTHHHHHHHHHHHHHHHHT---EE-SS--HHHHHTT-----HHHHHHHHHHHHTSPPPP----GGGGGGGS--